Protein AF-S8CJN1-F1 (afdb_monomer)

Nearest PDB structures (foldseek):
  6stf-assembly4_D  TM=9.905E-01  e=1.526E-01  Homo sapiens
  6whe-assembly1_A  TM=9.910E-01  e=1.891E-01  Homo sapiens

Organism: NCBI:txid192259

InterPro domains:
  IPR001806 Small GTPase [PF00071] (2-45)
  IPR001806 Small GTPase [PS51421] (1-78)
  IPR027417 P-loop containing nucleoside triphosphate hydrolase [G3DSA:3.40.50.300] (1-74)
  IPR027417 P-loop containing nucleoside triphosphate hydrolase [SSF52540] (2-71)

Radius of gyration: 21.16 Å; Cα contacts (8 Å, |Δi|>4): 24; chains: 1; bounding box: 26×55×42 Å

Structure (mmCIF, N/CA/C/O backbone):
data_AF-S8CJN1-F1
#
_entry.id   AF-S8CJN1-F1
#
loop_
_atom_site.group_PDB
_atom_site.id
_atom_site.type_symbol
_atom_site.label_atom_id
_atom_site.label_alt_id
_atom_site.label_comp_id
_atom_site.label_asym_id
_atom_site.label_entity_id
_atom_site.label_seq_id
_atom_site.pdbx_PDB_ins_code
_atom_site.Cartn_x
_atom_site.Cartn_y
_atom_site.Cartn_z
_atom_site.occupancy
_atom_site.B_iso_or_equiv
_atom_site.auth_seq_id
_atom_site.auth_comp_id
_atom_site.auth_asym_id
_atom_site.auth_atom_id
_atom_site.pdbx_PDB_model_num
ATOM 1 N N . GLU A 1 1 ? 5.959 -5.850 -25.389 1.00 48.53 1 GLU A N 1
ATOM 2 C CA . GLU A 1 1 ? 5.057 -5.364 -24.326 1.00 48.53 1 GLU A CA 1
ATOM 3 C C . GLU A 1 1 ? 5.881 -4.691 -23.240 1.00 48.53 1 GLU A C 1
ATOM 5 O O . GLU A 1 1 ? 6.569 -5.382 -22.502 1.00 48.53 1 GLU A O 1
ATOM 10 N N . THR A 1 2 ? 5.902 -3.361 -23.197 1.00 68.81 2 THR A N 1
ATOM 11 C CA . THR A 1 2 ? 6.622 -2.584 -22.162 1.00 68.81 2 THR A CA 1
ATOM 12 C C . THR A 1 2 ? 5.848 -1.350 -21.703 1.00 68.81 2 THR A C 1
ATOM 14 O O . THR A 1 2 ? 6.342 -0.597 -20.872 1.00 68.81 2 THR A O 1
ATOM 17 N N . GLU A 1 3 ? 4.639 -1.146 -22.221 1.00 81.81 3 GLU A N 1
ATOM 18 C CA . GLU A 1 3 ? 3.783 -0.033 -21.823 1.00 81.81 3 GLU A CA 1
ATOM 19 C C . GLU A 1 3 ? 2.909 -0.482 -20.651 1.00 81.81 3 GLU A C 1
ATOM 21 O O . GLU A 1 3 ? 2.346 -1.583 -20.666 1.00 81.81 3 GLU A O 1
ATOM 26 N N . ARG A 1 4 ? 2.813 0.357 -19.617 1.00 90.25 4 ARG A N 1
ATOM 27 C CA . ARG A 1 4 ? 1.889 0.122 -18.506 1.00 90.25 4 ARG A CA 1
ATOM 28 C C . ARG A 1 4 ? 0.457 0.243 -19.033 1.00 90.25 4 ARG A C 1
ATOM 30 O O . ARG A 1 4 ? 0.110 1.251 -19.634 1.00 90.25 4 ARG A O 1
ATOM 37 N N . ALA A 1 5 ? -0.371 -0.771 -18.784 1.00 94.44 5 ALA A N 1
ATOM 38 C CA . ALA A 1 5 ? -1.786 -0.753 -19.171 1.00 94.44 5 ALA A CA 1
ATOM 39 C C . ALA A 1 5 ? -2.650 0.144 -18.266 1.00 94.44 5 ALA A C 1
ATOM 41 O O . ALA A 1 5 ? -3.767 0.488 -18.637 1.00 94.44 5 ALA A O 1
ATOM 42 N N . VAL A 1 6 ? -2.140 0.483 -17.081 1.00 95.38 6 VAL A N 1
ATOM 43 C CA . VAL A 1 6 ? -2.797 1.325 -16.080 1.00 95.38 6 VAL A CA 1
ATOM 44 C C . VAL A 1 6 ? -1.791 2.326 -15.528 1.00 95.38 6 VAL A C 1
ATOM 46 O O . VAL A 1 6 ? -0.628 1.984 -15.284 1.00 95.38 6 VAL A O 1
ATOM 49 N N . SER A 1 7 ? -2.232 3.564 -15.343 1.00 96.56 7 SER A N 1
ATOM 50 C CA . SER A 1 7 ? -1.456 4.577 -14.637 1.00 96.56 7 SER A CA 1
ATOM 51 C C . SER A 1 7 ? -1.504 4.360 -13.124 1.00 96.56 7 SER A C 1
ATOM 53 O O . SER A 1 7 ? -2.389 3.688 -12.583 1.00 96.56 7 SER A O 1
ATOM 55 N N . HIS A 1 8 ? -0.541 4.958 -12.430 1.00 96.19 8 HIS A N 1
ATOM 56 C CA . HIS A 1 8 ? -0.512 4.957 -10.972 1.00 96.19 8 HIS A CA 1
ATOM 57 C C . HIS A 1 8 ? -1.7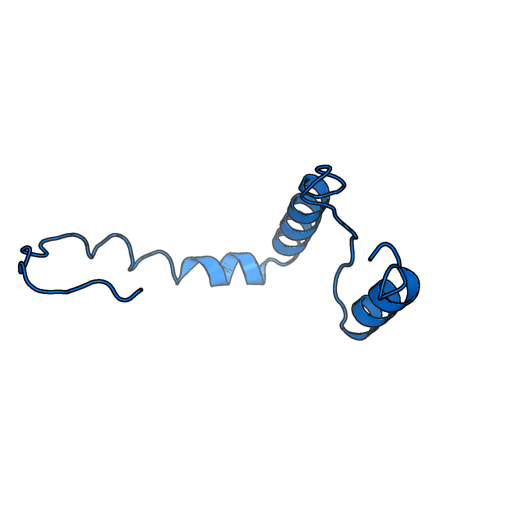31 5.692 -10.396 1.00 96.19 8 HIS A C 1
ATOM 59 O O . HIS A 1 8 ? -2.351 5.247 -9.430 1.00 96.19 8 HIS A O 1
ATOM 65 N N . GLU A 1 9 ? -2.096 6.813 -11.020 1.00 97.94 9 GLU A N 1
ATOM 66 C CA . GLU A 1 9 ? -3.196 7.677 -10.608 1.00 97.94 9 GLU A CA 1
ATOM 67 C C . GLU A 1 9 ? -4.548 6.966 -10.705 1.00 97.94 9 GLU A C 1
ATOM 69 O O . GLU A 1 9 ? -5.363 7.105 -9.794 1.00 97.94 9 GLU A O 1
ATOM 74 N N . GLU A 1 10 ? -4.777 6.174 -11.757 1.00 98.06 10 GLU A N 1
ATOM 75 C CA . GLU A 1 10 ? -5.993 5.363 -11.908 1.00 98.06 10 GLU A CA 1
ATOM 76 C C . GLU A 1 10 ? -6.118 4.318 -10.793 1.00 98.06 10 GLU A C 1
ATOM 78 O O . GLU A 1 10 ? -7.175 4.203 -10.168 1.00 98.06 10 GLU A O 1
ATOM 83 N N . GLY A 1 11 ? -5.033 3.594 -10.494 1.00 97.94 11 GLY A N 1
ATOM 84 C CA . GLY A 1 11 ? -5.012 2.618 -9.401 1.00 97.94 11 GLY A CA 1
ATOM 85 C C . GLY A 1 11 ? -5.273 3.265 -8.038 1.00 97.94 11 GLY A C 1
ATOM 86 O O . GLY A 1 11 ? -6.100 2.784 -7.258 1.00 97.94 11 GLY A O 1
ATOM 87 N N . LEU A 1 12 ? -4.624 4.403 -7.774 1.00 98.25 12 LEU A N 1
ATOM 88 C CA . LEU A 1 12 ? -4.806 5.164 -6.541 1.00 98.25 12 LEU A CA 1
ATOM 89 C C . LEU A 1 12 ? -6.226 5.736 -6.413 1.00 98.25 12 LEU A C 1
ATOM 91 O O . LEU A 1 12 ? -6.783 5.754 -5.313 1.00 98.25 12 LEU A O 1
ATOM 95 N N . ALA A 1 13 ? -6.811 6.224 -7.509 1.00 98.50 13 ALA A N 1
ATOM 96 C CA . ALA A 1 13 ? -8.170 6.756 -7.525 1.00 98.50 13 ALA A CA 1
ATOM 97 C C . ALA A 1 13 ? -9.194 5.670 -7.172 1.00 98.50 13 ALA A C 1
ATOM 99 O O . ALA A 1 13 ? -10.025 5.887 -6.288 1.00 98.50 13 ALA A O 1
ATOM 100 N N . LEU A 1 14 ? -9.080 4.486 -7.780 1.00 98.38 14 LEU A N 1
ATOM 101 C CA . LEU A 1 14 ? -9.975 3.366 -7.497 1.00 98.38 14 LEU A CA 1
ATOM 102 C C . LEU A 1 14 ? -9.855 2.887 -6.045 1.00 98.38 14 LEU A C 1
ATOM 104 O O . LEU A 1 14 ? -10.859 2.630 -5.385 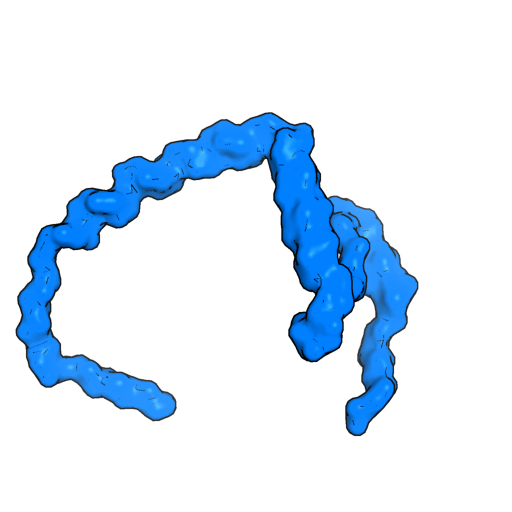1.00 98.38 14 LEU A O 1
ATOM 108 N N . ALA A 1 15 ? -8.635 2.801 -5.513 1.00 98.19 15 ALA A N 1
ATOM 109 C CA . ALA A 1 15 ? -8.438 2.412 -4.121 1.00 98.19 15 ALA A CA 1
ATOM 110 C C . ALA A 1 15 ? -9.107 3.394 -3.148 1.00 98.19 15 ALA A C 1
ATOM 112 O O . ALA A 1 15 ? -9.743 2.963 -2.187 1.00 98.19 15 ALA A O 1
ATOM 113 N N . LYS A 1 16 ? -9.035 4.705 -3.424 1.00 98.00 16 LYS A N 1
ATOM 114 C CA . LYS A 1 16 ? -9.749 5.726 -2.641 1.00 98.00 16 LYS A CA 1
ATOM 115 C C . LYS A 1 16 ? -11.265 5.550 -2.716 1.00 98.00 16 LYS A C 1
ATOM 117 O O . LYS A 1 16 ? -11.920 5.654 -1.684 1.00 98.00 16 LYS A O 1
ATOM 122 N N . GLU A 1 17 ? -11.809 5.270 -3.899 1.00 98.50 17 GLU A N 1
ATOM 123 C CA . GLU A 1 17 ? -13.243 5.017 -4.094 1.00 98.50 17 GLU A CA 1
ATOM 124 C C . GLU A 1 17 ? -13.725 3.797 -3.293 1.00 98.50 17 GLU A C 1
ATOM 126 O O . GLU A 1 17 ? -14.766 3.851 -2.641 1.00 98.50 17 GLU A O 1
ATOM 131 N N . LEU A 1 18 ? -12.935 2.721 -3.280 1.00 98.12 18 LEU A N 1
ATOM 132 C CA . LEU A 1 18 ? -13.247 1.483 -2.561 1.00 98.12 18 LEU A CA 1
ATOM 133 C C . LEU A 1 18 ? -12.881 1.519 -1.067 1.00 98.12 18 LEU A C 1
ATOM 135 O O . LEU A 1 18 ? -13.117 0.539 -0.361 1.00 98.12 18 LEU A O 1
ATOM 139 N N . GLY A 1 19 ? -12.271 2.602 -0.574 1.00 96.56 19 GLY A N 1
ATOM 140 C CA . GLY A 1 19 ? -11.789 2.691 0.809 1.00 96.56 19 GLY A CA 1
ATOM 141 C C . GLY A 1 19 ? -10.665 1.699 1.133 1.00 96.56 19 GLY A C 1
ATOM 142 O O . GLY A 1 19 ? -10.568 1.214 2.259 1.00 96.56 19 GLY A O 1
ATOM 143 N N . CYS A 1 20 ? -9.835 1.370 0.144 1.00 97.00 20 CYS A N 1
ATOM 144 C CA . CYS A 1 20 ? -8.739 0.412 0.242 1.00 97.00 20 CYS A CA 1
ATOM 145 C C . CYS A 1 20 ? -7.373 1.110 0.353 1.00 97.00 20 CYS A C 1
ATOM 147 O O . CYS A 1 20 ? -7.181 2.235 -0.111 1.00 97.00 20 CYS A O 1
ATOM 149 N N . LEU A 1 21 ? -6.394 0.404 0.926 1.00 95.88 21 LEU A N 1
ATOM 150 C CA . LEU A 1 21 ? -4.982 0.782 0.825 1.00 95.88 21 LEU A CA 1
ATOM 151 C C . LEU A 1 21 ? -4.478 0.537 -0.604 1.00 95.88 21 LEU A C 1
ATOM 153 O O . LEU A 1 21 ? -4.970 -0.356 -1.295 1.00 95.88 21 LEU A O 1
ATOM 157 N N . PHE A 1 22 ? -3.461 1.286 -1.027 1.00 97.75 22 PHE A N 1
ATOM 158 C CA . PHE A 1 22 ? -2.841 1.133 -2.342 1.00 97.75 22 PHE A CA 1
ATOM 159 C C . PHE A 1 22 ? -1.321 1.226 -2.250 1.00 97.75 22 PHE A C 1
ATOM 161 O O . PHE A 1 22 ? -0.795 2.135 -1.611 1.00 97.75 22 PHE A O 1
ATOM 168 N N . LEU A 1 23 ? -0.631 0.295 -2.913 1.00 97.19 23 LEU A N 1
ATOM 169 C CA . LEU A 1 23 ? 0.822 0.272 -3.043 1.00 97.19 23 LEU A CA 1
ATOM 170 C C . LEU A 1 23 ? 1.201 -0.519 -4.304 1.00 97.19 23 LEU A C 1
ATOM 172 O O . LEU A 1 23 ? 0.814 -1.680 -4.444 1.00 97.19 23 LEU A O 1
ATOM 176 N N . GLU A 1 24 ? 1.956 0.088 -5.223 1.00 97.00 24 GLU A N 1
ATOM 177 C CA . GLU A 1 24 ? 2.548 -0.651 -6.344 1.00 97.00 24 GLU A CA 1
ATOM 178 C C . GLU A 1 24 ? 3.729 -1.481 -5.840 1.00 97.00 24 GLU A C 1
ATOM 180 O O . GLU A 1 24 ? 4.586 -0.970 -5.122 1.00 97.00 24 GLU A O 1
ATOM 185 N N . SER A 1 25 ? 3.798 -2.753 -6.229 1.00 97.12 25 SER A N 1
ATOM 186 C CA . SER A 1 25 ? 4.902 -3.644 -5.871 1.00 97.12 25 SER A CA 1
ATOM 187 C C . SER A 1 25 ? 5.355 -4.466 -7.068 1.00 97.12 25 SER A C 1
ATOM 189 O O . SER A 1 25 ? 4.606 -4.701 -8.017 1.00 97.12 25 SER A O 1
ATOM 191 N N . SER A 1 26 ? 6.604 -4.920 -7.026 1.00 96.12 26 SER A N 1
ATOM 192 C CA . SER A 1 26 ? 7.169 -5.804 -8.040 1.00 96.12 26 SER A CA 1
ATOM 193 C C . SER A 1 26 ? 7.808 -6.998 -7.356 1.00 96.12 26 SER A C 1
ATOM 195 O O . SER A 1 26 ? 8.897 -6.913 -6.793 1.00 96.12 26 SER A O 1
ATOM 197 N N . ALA A 1 27 ? 7.158 -8.157 -7.458 1.00 96.44 27 ALA A N 1
ATOM 198 C CA . 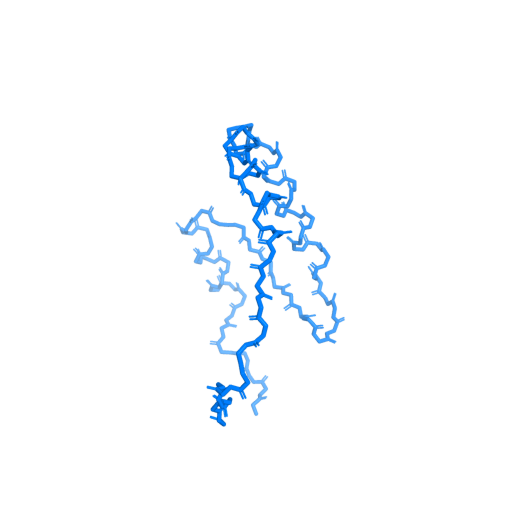ALA A 1 27 ? 7.721 -9.417 -6.975 1.00 96.44 27 ALA A CA 1
ATOM 199 C C . ALA A 1 27 ? 9.050 -9.766 -7.671 1.00 96.44 27 ALA A C 1
ATOM 201 O O . ALA A 1 27 ? 9.927 -10.373 -7.062 1.00 96.44 27 ALA A O 1
ATOM 202 N N . LYS A 1 28 ? 9.227 -9.343 -8.931 1.00 96.19 28 LYS A N 1
ATOM 203 C CA . LYS A 1 28 ? 10.438 -9.605 -9.721 1.00 96.19 28 LYS A CA 1
ATOM 204 C C . LYS A 1 28 ? 11.660 -8.866 -9.176 1.00 96.19 28 LYS A C 1
ATOM 206 O O . LYS A 1 28 ? 12.743 -9.436 -9.127 1.00 96.19 28 LYS A O 1
ATOM 211 N N . THR A 1 29 ? 11.489 -7.597 -8.812 1.00 97.00 29 THR A N 1
ATOM 212 C CA . THR A 1 29 ? 12.571 -6.738 -8.294 1.00 97.00 29 THR A CA 1
ATOM 213 C C . THR A 1 29 ? 12.562 -6.637 -6.773 1.00 97.00 29 THR A C 1
ATOM 215 O O . THR A 1 29 ? 13.456 -6.016 -6.208 1.00 97.00 29 THR A O 1
ATOM 218 N N . ARG A 1 30 ? 11.582 -7.273 -6.116 1.00 96.62 30 ARG A N 1
ATOM 219 C CA . ARG A 1 30 ? 11.313 -7.205 -4.672 1.00 96.62 30 ARG A CA 1
ATOM 220 C C . ARG A 1 30 ? 10.900 -5.810 -4.181 1.00 96.62 30 ARG A C 1
ATOM 222 O O . ARG A 1 30 ? 10.885 -5.553 -2.982 1.00 96.62 30 ARG A O 1
ATOM 229 N N . GLU A 1 31 ? 10.542 -4.909 -5.085 1.00 98.06 31 GLU A N 1
ATOM 230 C CA . GLU A 1 31 ? 10.140 -3.552 -4.728 1.00 98.06 31 GLU A CA 1
ATOM 231 C C . GLU A 1 31 ? 8.801 -3.567 -3.984 1.00 98.06 31 GLU A C 1
ATOM 233 O O . GLU A 1 31 ? 7.842 -4.194 -4.443 1.00 98.06 31 GLU A O 1
ATOM 238 N N . ASN A 1 32 ? 8.763 -2.905 -2.825 1.00 97.50 32 ASN A N 1
ATOM 239 C CA . ASN A 1 32 ? 7.593 -2.696 -1.960 1.00 97.50 32 ASN A CA 1
ATOM 240 C C . ASN A 1 32 ? 6.885 -3.957 -1.437 1.00 97.50 32 ASN A C 1
ATOM 242 O O . ASN A 1 32 ? 5.902 -3.840 -0.714 1.00 97.50 32 ASN A O 1
ATOM 246 N N . VAL A 1 33 ? 7.388 -5.160 -1.735 1.00 97.94 33 VAL A N 1
ATOM 247 C CA . VAL A 1 33 ? 6.760 -6.422 -1.309 1.00 97.94 33 VAL A CA 1
ATOM 248 C C . VAL A 1 33 ? 6.652 -6.493 0.213 1.00 97.94 33 VAL A C 1
ATOM 250 O O . VAL A 1 33 ? 5.590 -6.803 0.733 1.00 97.94 33 VAL A O 1
ATOM 253 N N . GLU A 1 34 ? 7.733 -6.187 0.930 1.00 97.88 34 GLU A N 1
ATOM 254 C CA . GLU A 1 34 ? 7.763 -6.229 2.398 1.00 97.88 34 GLU A CA 1
ATOM 255 C C . GLU A 1 34 ? 6.824 -5.186 3.016 1.00 97.88 34 GLU A C 1
ATOM 257 O O . GLU A 1 34 ? 5.982 -5.529 3.846 1.00 97.88 34 GLU A O 1
ATOM 262 N N . GLN A 1 35 ? 6.878 -3.954 2.507 1.00 97.62 35 GLN A N 1
ATOM 263 C CA . GLN A 1 35 ? 6.012 -2.860 2.938 1.00 97.62 35 GLN A CA 1
ATOM 264 C C . GLN A 1 35 ? 4.521 -3.177 2.722 1.00 97.62 35 GLN A C 1
ATOM 266 O O . GLN A 1 35 ? 3.708 -2.860 3.586 1.00 97.62 35 GLN A O 1
ATOM 271 N N . CYS A 1 36 ? 4.139 -3.847 1.622 1.00 96.62 36 CYS A N 1
ATOM 272 C CA . CYS A 1 36 ? 2.751 -4.278 1.401 1.00 96.62 36 CYS A CA 1
ATOM 273 C C . CYS A 1 36 ? 2.222 -5.138 2.558 1.00 96.62 36 CYS A C 1
ATOM 275 O O . CYS A 1 36 ? 1.089 -4.948 3.001 1.00 96.62 36 CYS A O 1
ATOM 277 N N . PHE A 1 37 ? 3.023 -6.096 3.035 1.00 97.25 37 PHE A N 1
ATOM 278 C CA . PHE A 1 37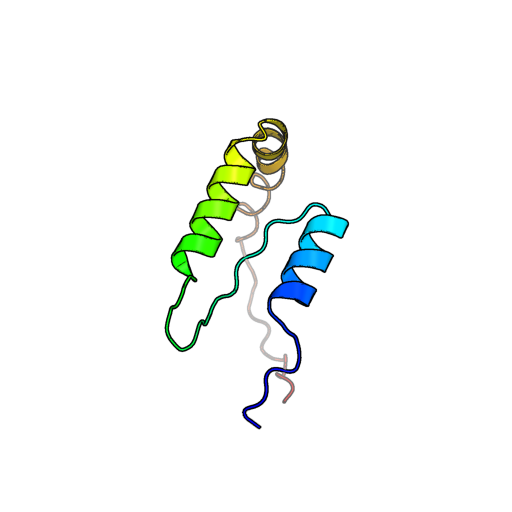 ? 2.614 -6.982 4.126 1.00 97.25 37 PHE A CA 1
ATOM 279 C C . PHE A 1 37 ? 2.647 -6.280 5.481 1.00 97.25 37 PHE A C 1
ATOM 281 O O . PHE A 1 37 ? 1.763 -6.530 6.302 1.00 97.25 37 PHE A O 1
ATOM 288 N N . GLU A 1 38 ? 3.631 -5.415 5.718 1.00 97.56 38 GLU A N 1
ATOM 289 C CA . GLU A 1 38 ? 3.742 -4.646 6.958 1.00 97.56 38 GLU A CA 1
ATOM 290 C C . GLU A 1 38 ? 2.541 -3.713 7.144 1.00 97.56 38 GLU A C 1
ATOM 292 O O . GLU A 1 38 ? 1.822 -3.837 8.136 1.00 97.56 38 GLU A O 1
ATOM 297 N N . GLU A 1 39 ? 2.249 -2.867 6.153 1.00 96.62 39 GLU A N 1
ATOM 298 C CA . GLU A 1 39 ? 1.137 -1.910 6.202 1.00 96.62 39 GLU A CA 1
ATOM 299 C C . GLU A 1 39 ? -0.210 -2.611 6.401 1.00 96.62 39 GLU A C 1
ATOM 301 O O . GLU A 1 39 ? -1.018 -2.214 7.246 1.00 96.62 39 GLU A O 1
ATOM 306 N N . LEU A 1 40 ? -0.444 -3.710 5.675 1.00 95.81 40 LEU A N 1
ATOM 307 C CA . LEU A 1 40 ? -1.661 -4.499 5.839 1.00 95.81 40 LEU A CA 1
ATOM 308 C C . LEU A 1 40 ? -1.762 -5.093 7.251 1.00 95.81 40 LEU A C 1
ATOM 310 O O . LEU A 1 40 ? -2.825 -5.035 7.872 1.00 95.81 40 LEU A O 1
ATOM 314 N N . SER A 1 41 ? -0.667 -5.656 7.766 1.00 95.69 41 SER A N 1
ATOM 315 C CA . SER A 1 41 ? -0.640 -6.274 9.096 1.00 95.69 41 SER A CA 1
ATOM 316 C C . SER A 1 41 ? -0.913 -5.245 10.190 1.00 95.69 41 SER A C 1
ATOM 318 O O . SER A 1 41 ? -1.718 -5.502 11.085 1.00 95.69 41 SER A O 1
ATOM 320 N N . LEU A 1 42 ? -0.305 -4.061 10.092 1.00 95.50 42 LEU A N 1
ATOM 321 C CA . LEU A 1 42 ? -0.541 -2.956 11.018 1.00 95.50 42 LEU A CA 1
ATOM 322 C C . LEU A 1 42 ? -2.009 -2.512 10.993 1.00 95.50 42 LEU A C 1
ATOM 324 O O . LEU A 1 42 ? -2.630 -2.415 12.051 1.00 95.50 42 LEU A O 1
ATOM 328 N N . LYS A 1 43 ? -2.613 -2.343 9.807 1.00 94.50 43 LYS A N 1
ATOM 329 C CA . LYS A 1 43 ? -4.033 -1.962 9.697 1.00 94.50 43 LYS A CA 1
ATOM 330 C C . LYS A 1 43 ? -5.003 -2.995 10.250 1.00 94.50 43 LYS A C 1
ATOM 332 O O . LYS A 1 43 ? -6.025 -2.614 10.815 1.00 94.50 43 LYS A O 1
ATOM 337 N N . ILE A 1 44 ? -4.691 -4.285 10.154 1.00 93.69 44 ILE A N 1
ATOM 338 C CA . ILE A 1 44 ? -5.511 -5.328 10.786 1.00 93.69 44 ILE A CA 1
ATOM 339 C C . ILE A 1 44 ? -5.447 -5.211 12.316 1.00 93.69 44 ILE A C 1
ATOM 341 O O . ILE A 1 44 ? -6.477 -5.301 12.983 1.00 93.69 44 ILE A O 1
ATOM 345 N N . MET A 1 45 ? -4.256 -4.973 12.872 1.00 92.62 45 MET A N 1
ATOM 346 C CA . MET A 1 45 ? -4.053 -4.831 14.320 1.00 92.62 45 MET A CA 1
ATOM 347 C C . MET A 1 45 ? -4.755 -3.594 14.902 1.00 92.62 45 MET A C 1
ATOM 349 O O . MET A 1 45 ? -5.160 -3.614 16.063 1.00 92.62 45 MET A O 1
ATOM 353 N N . GLU A 1 46 ? -4.943 -2.540 14.103 1.00 93.12 46 GLU A N 1
ATOM 354 C CA . GLU A 1 46 ? -5.691 -1.331 14.484 1.00 93.12 46 GLU A CA 1
ATOM 355 C C . GLU A 1 46 ? -7.206 -1.564 14.650 1.00 93.12 46 GLU A C 1
ATOM 357 O O . GLU A 1 46 ? -7.894 -0.702 15.200 1.00 93.12 46 GLU A O 1
ATOM 362 N N . VAL A 1 47 ? -7.750 -2.705 14.204 1.00 90.94 47 VAL A N 1
ATOM 363 C CA . VAL A 1 47 ? -9.187 -3.012 14.273 1.00 90.94 47 VAL A CA 1
ATOM 364 C C . VAL A 1 47 ? -9.432 -4.197 15.222 1.00 90.94 47 VAL A C 1
ATOM 366 O O . VAL A 1 47 ? -9.468 -5.345 14.776 1.00 90.94 47 VAL A O 1
ATOM 369 N N . PRO A 1 48 ? -9.685 -3.956 16.528 1.00 85.12 48 PRO A N 1
ATOM 370 C CA . PRO A 1 48 ? -9.790 -5.009 17.547 1.00 85.12 48 PRO A CA 1
ATOM 371 C C . PRO A 1 48 ? -10.769 -6.142 17.214 1.00 85.12 48 PRO A C 1
ATOM 373 O O . PRO A 1 48 ? -10.484 -7.306 17.483 1.00 85.12 48 PRO A O 1
ATOM 376 N N . ARG A 1 49 ? -11.892 -5.823 16.554 1.00 87.69 49 ARG A N 1
ATOM 377 C CA . ARG A 1 49 ? -12.906 -6.814 16.149 1.00 87.69 49 ARG A CA 1
ATOM 378 C C . ARG A 1 49 ? -12.354 -7.892 15.210 1.00 87.69 49 ARG A C 1
ATOM 380 O O . ARG A 1 49 ? -12.748 -9.048 15.314 1.00 87.69 49 ARG A O 1
ATOM 387 N N . LEU A 1 50 ? -11.403 -7.542 14.338 1.00 85.06 50 LEU A N 1
ATOM 388 C CA . LEU A 1 50 ? -10.786 -8.501 13.413 1.00 85.06 5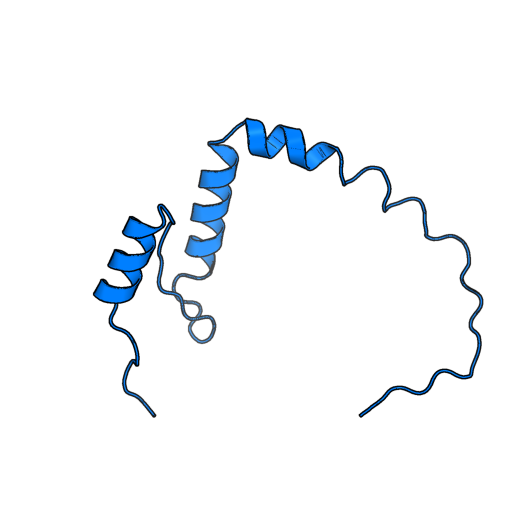0 LEU A CA 1
ATOM 389 C C . LEU A 1 50 ? -9.891 -9.519 14.138 1.00 85.06 50 LEU A C 1
ATOM 391 O O . LEU A 1 50 ? -9.682 -10.624 13.637 1.00 85.06 50 LEU A O 1
ATOM 395 N N . LEU A 1 51 ? -9.386 -9.178 15.328 1.00 81.56 51 LEU A N 1
ATOM 396 C CA . LEU A 1 51 ? -8.573 -10.079 16.149 1.00 81.56 51 LEU A CA 1
ATOM 397 C C . LEU A 1 51 ? -9.436 -11.085 16.922 1.00 81.56 51 LEU A C 1
ATOM 399 O O . LEU A 1 51 ? -9.034 -12.233 17.116 1.00 81.56 51 LEU A O 1
ATOM 403 N N . GLU A 1 52 ? -10.63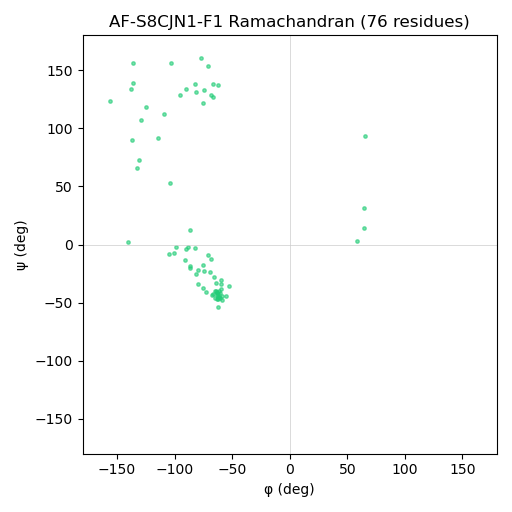1 -10.671 17.339 1.00 75.38 52 GLU A N 1
ATOM 404 C CA . GLU A 1 52 ? -11.562 -11.507 18.103 1.00 75.38 52 GLU A CA 1
ATOM 405 C C . GLU A 1 52 ? -12.202 -12.601 17.228 1.00 75.38 52 GLU A C 1
ATOM 407 O O . GLU A 1 52 ? -12.280 -13.766 17.635 1.00 75.38 52 GLU A O 1
ATOM 412 N N . GLU A 1 53 ? -12.584 -12.265 15.992 1.00 62.00 53 GLU A N 1
ATOM 413 C CA . GLU A 1 53 ? -13.257 -13.181 15.058 1.00 62.00 53 GLU A CA 1
ATOM 414 C C . GLU A 1 53 ? -12.317 -14.242 14.447 1.00 62.00 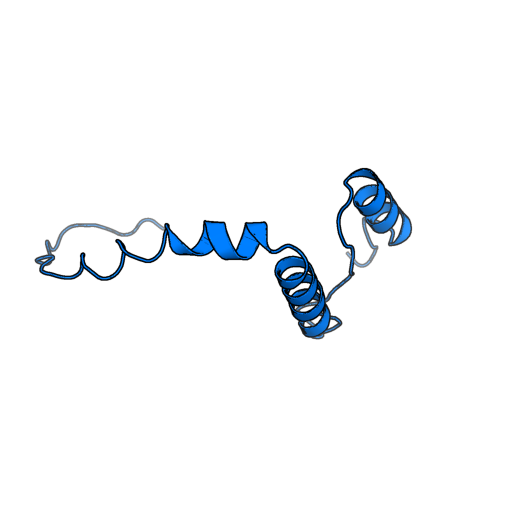53 GLU A C 1
ATOM 416 O O . GLU A 1 53 ? -12.755 -15.336 14.090 1.00 62.00 53 GLU A O 1
ATOM 421 N N . GLY A 1 54 ? -11.001 -13.998 14.412 1.00 56.62 54 GLY A N 1
ATOM 422 C CA . GLY A 1 54 ? -10.003 -14.961 13.920 1.00 56.62 54 GLY A CA 1
ATOM 423 C C . GLY A 1 54 ? -9.765 -16.181 14.830 1.00 56.62 54 GLY A C 1
ATOM 424 O O . GLY A 1 54 ? -9.086 -17.136 14.434 1.00 56.62 54 GLY A O 1
ATOM 425 N N . SER A 1 55 ? -10.314 -16.181 16.051 1.00 54.34 55 SER A N 1
ATOM 426 C CA . SER A 1 55 ? -10.075 -17.214 17.074 1.00 54.34 55 SER A CA 1
ATOM 427 C C . SER A 1 55 ? -11.009 -18.433 16.965 1.00 54.34 55 SER A C 1
ATOM 429 O O . SER A 1 55 ? -10.695 -19.521 17.458 1.00 54.34 55 SER A O 1
ATOM 431 N N . THR A 1 56 ? -12.154 -18.311 16.288 1.00 53.78 56 THR A N 1
ATOM 432 C CA . THR A 1 56 ? -13.148 -19.399 16.190 1.00 53.78 56 THR A CA 1
ATOM 433 C C . THR A 1 56 ? -12.812 -20.442 15.122 1.00 53.78 56 THR A C 1
ATOM 435 O O . THR A 1 56 ? -13.165 -21.609 15.291 1.00 53.78 56 THR A O 1
ATOM 438 N N . VAL A 1 57 ? -12.050 -20.091 14.080 1.00 55.59 57 VAL A N 1
ATOM 439 C CA . VAL A 1 57 ? -11.735 -21.016 12.970 1.00 55.59 57 VAL A CA 1
ATOM 440 C C . VAL A 1 57 ? -10.605 -22.008 13.313 1.00 55.59 57 VAL A C 1
ATOM 442 O O . VAL A 1 57 ? -10.537 -23.100 12.750 1.00 55.59 57 VAL A O 1
ATOM 445 N N . LYS A 1 58 ? -9.734 -21.708 14.290 1.00 53.38 58 LYS A N 1
ATOM 446 C CA . LYS A 1 58 ? -8.512 -22.505 14.545 1.00 53.38 58 LYS A CA 1
ATOM 447 C C . LYS A 1 58 ? -8.638 -23.696 15.504 1.00 53.38 58 LYS A C 1
ATOM 449 O O . LYS A 1 58 ? -7.657 -24.418 15.670 1.00 53.38 58 LYS A O 1
ATOM 454 N N . ARG A 1 59 ? -9.798 -23.980 16.112 1.00 52.62 59 ARG A N 1
ATOM 455 C CA . ARG A 1 59 ? -9.901 -25.136 17.038 1.00 52.62 59 ARG A CA 1
ATOM 456 C C . ARG A 1 59 ? -10.214 -26.478 16.373 1.00 52.62 59 ARG A C 1
ATOM 458 O O . ARG A 1 59 ? -9.918 -27.510 16.970 1.00 52.62 59 ARG A O 1
ATOM 465 N N . ASN A 1 60 ? -10.723 -26.497 15.139 1.00 49.88 60 ASN A N 1
ATOM 466 C CA . ASN A 1 60 ? -11.245 -27.740 14.552 1.00 49.88 60 ASN A CA 1
ATOM 467 C C . ASN A 1 60 ? -10.340 -28.398 13.495 1.00 49.88 60 ASN A C 1
ATOM 469 O O . ASN A 1 60 ? -10.601 -29.536 13.120 1.00 49.88 60 ASN A O 1
ATOM 473 N N . MET A 1 61 ? -9.250 -27.759 13.052 1.00 54.00 61 MET A N 1
ATOM 474 C CA . MET A 1 61 ? -8.409 -28.308 11.968 1.00 54.00 61 MET A CA 1
ATOM 475 C C . MET A 1 61 ? -7.246 -29.200 12.432 1.00 54.00 61 MET A C 1
ATOM 477 O O . MET A 1 61 ? -6.677 -29.931 11.629 1.00 54.00 61 MET A O 1
ATOM 481 N N . LEU A 1 62 ? -6.906 -29.205 13.725 1.00 57.84 62 LEU A N 1
ATOM 482 C CA . LEU A 1 62 ? -5.790 -30.006 14.259 1.00 57.84 62 LEU A CA 1
ATOM 483 C C . LEU A 1 62 ? -6.192 -31.421 14.719 1.00 57.84 62 LEU A C 1
ATOM 485 O O . LEU A 1 62 ? -5.320 -32.198 15.097 1.00 57.84 62 LEU A O 1
ATOM 489 N N . LYS A 1 63 ? -7.482 -31.791 14.677 1.00 49.53 63 LYS A N 1
ATOM 490 C CA . LYS A 1 63 ? -7.954 -33.125 15.107 1.00 49.53 63 LYS A CA 1
ATOM 491 C C . LYS A 1 63 ? -8.227 -34.123 13.978 1.00 49.53 63 LYS A C 1
ATOM 493 O O . LYS A 1 63 ? -8.442 -35.292 14.275 1.00 49.53 63 LYS A O 1
ATOM 498 N N . GLN A 1 64 ? -8.173 -33.728 12.705 1.00 50.16 64 GLN A N 1
ATOM 499 C CA . GLN A 1 64 ? -8.481 -34.630 11.586 1.00 50.16 64 GLN A CA 1
ATOM 500 C C . GLN A 1 64 ? -7.223 -35.111 10.847 1.00 50.16 64 GLN A C 1
ATOM 502 O O . GLN A 1 64 ? -7.111 -35.012 9.631 1.00 50.16 64 GLN A O 1
ATOM 507 N N . LYS A 1 65 ? -6.257 -35.662 11.588 1.00 49.12 65 LYS A N 1
ATOM 508 C CA . LYS A 1 65 ? -5.231 -36.538 11.005 1.00 49.12 65 LYS A CA 1
ATOM 509 C C . LYS A 1 65 ? -5.074 -37.797 11.853 1.00 49.12 65 LYS A C 1
ATOM 511 O O . LYS A 1 65 ? -4.034 -38.029 12.456 1.00 49.12 65 LYS A O 1
ATOM 516 N N . GLN A 1 66 ? -6.121 -38.616 11.881 1.00 48.31 66 GLN A N 1
ATOM 517 C CA . GLN A 1 66 ? -5.975 -40.052 12.096 1.00 48.31 66 GLN A CA 1
ATOM 518 C C . GLN A 1 66 ? -6.661 -40.794 10.939 1.00 48.31 66 GLN A C 1
ATOM 520 O O . GLN A 1 66 ? -7.846 -40.618 10.685 1.00 48.31 66 GLN A O 1
ATOM 525 N N . GLU A 1 67 ? -5.814 -41.551 10.235 1.00 46.53 67 GLU A N 1
ATOM 526 C CA . GLU A 1 67 ? -6.067 -42.644 9.288 1.00 46.53 67 GLU A CA 1
ATOM 527 C C . GLU A 1 67 ? -6.797 -42.346 7.965 1.00 46.53 67 GLU A C 1
ATOM 529 O O . GLU A 1 67 ? -8.008 -42.485 7.830 1.00 46.53 67 GLU A O 1
ATOM 534 N N . HIS A 1 68 ? -6.007 -42.085 6.916 1.00 44.69 68 HIS A N 1
ATOM 535 C CA . HIS A 1 68 ? -6.389 -42.403 5.537 1.00 44.69 68 HIS A CA 1
ATOM 536 C C . HIS A 1 68 ? -5.519 -43.573 5.053 1.00 44.69 68 HIS A C 1
ATOM 538 O O . HIS A 1 68 ? -4.303 -43.431 4.914 1.00 44.69 68 HIS A O 1
ATOM 544 N N . LYS A 1 69 ? -6.136 -44.741 4.830 1.00 45.53 69 LYS A N 1
ATOM 545 C CA . LYS A 1 69 ? -5.519 -45.868 4.109 1.00 45.53 69 LYS A CA 1
ATOM 546 C C . LYS A 1 69 ? -5.303 -45.463 2.640 1.00 45.53 69 LYS A C 1
ATOM 548 O O . LYS A 1 69 ? -6.215 -44.870 2.063 1.00 45.53 69 LYS A O 1
ATOM 553 N N . PRO A 1 70 ? -4.165 -45.791 2.004 1.00 43.41 70 PRO A N 1
ATOM 554 C CA . PRO A 1 70 ? -3.974 -45.510 0.585 1.00 43.41 70 PRO A CA 1
ATOM 555 C C . PRO A 1 70 ? -4.786 -46.505 -0.261 1.00 43.41 70 PRO A C 1
ATOM 557 O O . PRO A 1 70 ? -4.595 -47.715 -0.157 1.00 43.41 70 PRO A O 1
ATOM 560 N N . ASN A 1 71 ? -5.695 -46.001 -1.100 1.00 56.31 71 ASN A N 1
ATOM 561 C CA . ASN A 1 71 ? -6.330 -46.763 -2.180 1.00 56.31 71 ASN A CA 1
ATOM 562 C C . ASN A 1 71 ? -5.539 -46.489 -3.482 1.00 56.31 71 ASN A C 1
ATOM 564 O O . ASN A 1 71 ? -5.312 -45.315 -3.777 1.00 56.31 71 ASN A O 1
ATOM 568 N N . PRO A 1 72 ? -5.085 -47.497 -4.255 1.00 55.09 72 PRO A N 1
ATOM 569 C CA . PRO A 1 72 ? -4.034 -47.295 -5.259 1.00 55.09 72 PRO A CA 1
ATOM 570 C C . PRO A 1 72 ? -4.497 -46.827 -6.654 1.00 55.09 72 PRO A C 1
ATOM 572 O O . PRO A 1 72 ? -3.686 -46.834 -7.570 1.00 55.09 72 PRO A O 1
ATOM 575 N N . ASN A 1 73 ? -5.746 -46.389 -6.855 1.00 58.72 73 AS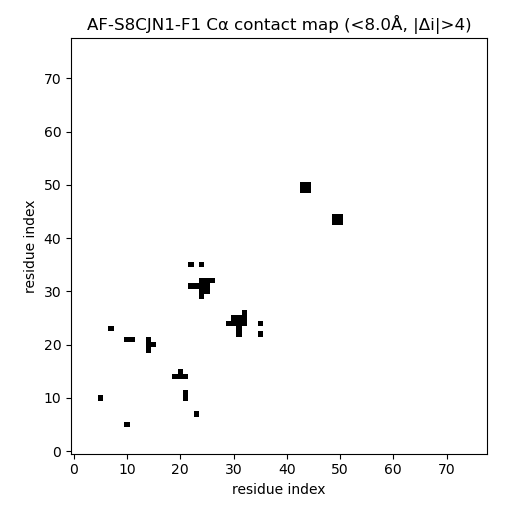N A N 1
ATOM 576 C CA . ASN A 1 73 ? -6.277 -46.094 -8.200 1.00 58.72 73 ASN A CA 1
ATOM 577 C C . ASN A 1 73 ? -6.966 -44.720 -8.313 1.00 58.72 73 ASN A C 1
ATOM 579 O O . ASN A 1 73 ? -8.183 -44.631 -8.451 1.00 58.72 73 ASN A O 1
ATOM 583 N N . GLY A 1 74 ? -6.188 -43.637 -8.301 1.00 55.31 74 GLY A N 1
ATOM 584 C CA . GLY A 1 74 ? -6.687 -42.287 -8.596 1.00 55.31 74 GLY A CA 1
ATOM 585 C C . GLY A 1 74 ? -5.716 -41.5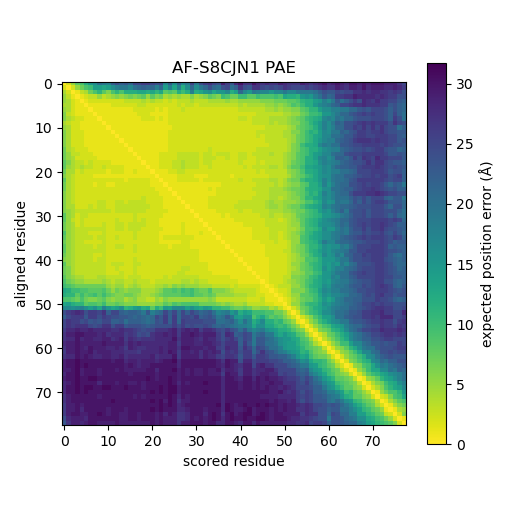26 -9.490 1.00 55.31 74 GLY A C 1
ATOM 586 O O . GLY A 1 74 ? -4.795 -40.891 -8.988 1.00 55.31 74 GLY A O 1
ATOM 587 N N . GLY A 1 75 ? -5.892 -41.647 -10.808 1.00 58.22 75 GLY A N 1
ATOM 588 C CA . GLY A 1 75 ? -5.064 -40.991 -11.821 1.00 58.22 75 GLY A CA 1
ATOM 589 C C . GLY A 1 75 ? -5.135 -39.464 -11.748 1.00 58.22 75 GLY A C 1
ATOM 590 O O . GLY A 1 75 ? -6.205 -38.886 -11.576 1.00 58.22 75 GLY A O 1
ATOM 591 N N . CYS A 1 76 ? -3.973 -38.830 -11.885 1.00 70.88 76 CYS A N 1
ATOM 592 C CA . CYS A 1 76 ? -3.797 -37.385 -11.979 1.00 70.88 76 CYS A CA 1
ATOM 593 C C . CYS A 1 76 ? -4.066 -36.926 -13.424 1.00 70.88 76 CYS A C 1
ATOM 595 O O . CYS A 1 76 ? -3.547 -37.530 -14.364 1.00 70.88 76 CYS A O 1
ATOM 597 N N . CYS A 1 77 ? -4.883 -35.889 -13.605 1.00 64.25 77 CYS A N 1
ATOM 598 C CA . CYS A 1 77 ? -5.170 -35.269 -14.898 1.00 64.25 77 CYS A CA 1
ATOM 599 C C . CYS A 1 77 ? -4.071 -34.267 -15.294 1.00 64.25 77 CYS A C 1
ATOM 601 O O . CYS A 1 77 ? -3.571 -33.530 -14.444 1.00 64.25 77 CYS A O 1
ATOM 603 N N . SER A 1 78 ? -3.703 -34.301 -16.581 1.00 59.44 78 SER A N 1
ATOM 604 C CA . SER A 1 78 ? -2.772 -33.386 -17.264 1.00 59.44 78 SER A CA 1
ATOM 605 C C . SER A 1 78 ? -3.315 -31.970 -17.408 1.00 59.44 78 SER A C 1
ATOM 607 O O . SER A 1 78 ? -4.557 -31.825 -17.453 1.00 59.44 78 SER A O 1
#

Foldseek 3Di:
DPDDPDDPVRQVVVCVVVVHDDDDADPPVRRCVVVVVVVVVVVCVVDVVSVVVVPVPPPPPPPPPDDDDDDPDDDDDD

Mean predicted aligned error: 13.67 Å

Solvent-accessible surface area (backbone atoms only — not comparable to full-atom values): 5387 Å² total; per-residue (Å²): 140,86,76,76,94,65,57,71,65,59,55,49,52,53,22,58,76,71,73,46,86,77,80,84,63,34,86,90,81,56,41,50,51,66,56,55,54,49,56,52,52,53,58,49,69,75,38,65,68,64,62,62,64,63,61,72,72,69,74,70,72,81,73,79,82,76,87,81,81,88,75,96,84,78,84,83,83,133

pLDDT: mean 80.31, std 20.2, range [43.41, 98.5]

Sequence (78 aa):
ETERAVSHEEGLALAKELGCLFLESSAKTRENVEQCFEELSLKIMEVPRLLEEGSTVKRNMLKQKQEHKPNPNGGCCS

Secondary structure (DSSP, 8-state):
--S-SS-HHHHHHHHHHTT------BTTTTBTHHHHHHHHHHHHHT-HHHHHHTTSGGGSSSS--S--PPPS--PPP-